Protein AF-A0A087WQ29-F1 (afdb_monomer_lite)

Sequence (94 aa):
MAERVLVPTQIGRGDRYYTYTELLAISRRFKQNPNELMVTWILRVYDQGGPALSLNSGELGLLGDLTHDAIFNYRCKALRGAGCQTLLSWLLQA

Secondary structure (DSSP, 8-state):
--------------S-PPPHHHHHHHHHHHPPPTT--HHHHHHHHHHTTGGG-EE-HHHHHHS--SSS-HHHHHHHHHTBTB-SEEHHHHHHH-

Foldseek 3Di:
DDDDPPDPPPQADDPDDDDLVRLCVVLVCLADDVPQDPVNSLVSCVVVCQQRAWDALVSLVSNPDSYPDPVQSVQLNVPRPDGTGGNSVSSVRD

Organism: Mus musculus (NCBI:txid10090)

InterPro domains:
  IPR053270 Friend virus susceptibility protein 1 [PTHR48195] (10-94)

Radius of gyration: 14.06 Å; chains: 1; bounding box: 30×20×48 Å

pLDDT: mean 76.6, std 15.44, range [36.5, 92.5]

Structure (mmCIF, N/CA/C/O backbone):
data_AF-A0A087WQ29-F1
#
_entry.id   AF-A0A087WQ29-F1
#
loop_
_atom_site.group_PDB
_atom_site.id
_atom_site.type_symbol
_atom_site.label_atom_id
_atom_site.label_alt_id
_atom_site.label_comp_id
_atom_site.label_asym_id
_atom_site.label_entity_id
_atom_site.label_seq_id
_atom_site.pdbx_PDB_ins_code
_atom_site.Cartn_x
_atom_site.Cartn_y
_atom_site.Cartn_z
_atom_site.occupancy
_atom_site.B_iso_or_equiv
_atom_site.auth_seq_id
_atom_site.auth_comp_id
_atom_site.auth_asym_id
_atom_site.auth_atom_id
_atom_site.pdbx_PDB_model_num
ATOM 1 N N . MET A 1 1 ? -17.465 7.048 -36.736 1.00 36.50 1 MET A N 1
ATOM 2 C CA . MET A 1 1 ? -16.337 6.124 -36.496 1.00 36.50 1 MET A CA 1
ATOM 3 C C . MET A 1 1 ? -15.763 6.468 -35.133 1.00 36.50 1 MET A C 1
ATOM 5 O O . MET A 1 1 ? -15.228 7.554 -34.986 1.00 36.50 1 MET A O 1
ATOM 9 N N . ALA A 1 2 ? -16.005 5.635 -34.118 1.00 39.75 2 ALA A N 1
ATOM 10 C CA . ALA A 1 2 ? -15.531 5.861 -32.753 1.00 39.75 2 ALA A CA 1
ATOM 11 C C . ALA A 1 2 ? -14.438 4.833 -32.463 1.00 39.75 2 ALA A C 1
ATOM 13 O O . ALA A 1 2 ? -14.725 3.656 -32.250 1.00 39.75 2 ALA A O 1
ATOM 14 N N . GLU A 1 3 ? -13.188 5.273 -32.529 1.00 38.84 3 GLU A N 1
ATOM 15 C CA . GLU A 1 3 ? -12.035 4.433 -32.244 1.00 38.84 3 GLU A CA 1
ATOM 16 C C . GLU A 1 3 ? -11.922 4.293 -30.722 1.00 38.84 3 GLU A C 1
ATOM 18 O O . GLU A 1 3 ? -11.525 5.213 -30.006 1.00 38.84 3 GLU A O 1
ATOM 23 N N . ARG A 1 4 ? -12.373 3.149 -30.199 1.00 42.47 4 ARG A N 1
ATOM 24 C CA . ARG A 1 4 ? -12.094 2.768 -28.818 1.00 42.47 4 ARG A CA 1
ATOM 25 C C . ARG A 1 4 ? -10.615 2.426 -28.733 1.00 42.47 4 ARG A C 1
ATOM 27 O O . ARG A 1 4 ? -10.202 1.360 -29.178 1.00 42.47 4 ARG A O 1
ATOM 34 N N . VAL A 1 5 ? -9.843 3.333 -28.142 1.00 40.88 5 VAL A N 1
ATOM 35 C CA . VAL A 1 5 ? -8.469 3.078 -27.710 1.00 40.88 5 VAL A CA 1
ATOM 36 C C . VAL A 1 5 ? -8.516 1.950 -26.682 1.00 40.88 5 VAL A C 1
ATOM 38 O O . VAL A 1 5 ? -8.835 2.149 -25.510 1.00 40.88 5 VAL A O 1
ATOM 41 N N . LEU A 1 6 ? -8.262 0.735 -27.160 1.00 45.41 6 LEU A N 1
ATOM 42 C CA . LEU A 1 6 ? -7.951 -0.420 -26.338 1.00 45.41 6 LEU A CA 1
ATOM 43 C C . LEU A 1 6 ? -6.650 -0.098 -25.609 1.00 45.41 6 LEU A C 1
ATOM 45 O O . LEU A 1 6 ? -5.569 -0.152 -26.190 1.00 45.41 6 LEU A O 1
ATOM 49 N N . VAL A 1 7 ? -6.770 0.278 -24.337 1.00 38.81 7 VAL A N 1
ATOM 50 C CA . VAL A 1 7 ? -5.640 0.303 -23.412 1.00 38.81 7 VAL A CA 1
ATOM 51 C C . VAL A 1 7 ? -5.081 -1.118 -23.394 1.00 38.81 7 VAL A C 1
ATOM 53 O O . VAL A 1 7 ? -5.821 -2.037 -23.032 1.00 38.81 7 VAL A O 1
ATOM 56 N N . PRO A 1 8 ? -3.818 -1.348 -23.786 1.00 39.66 8 PRO A N 1
ATOM 57 C CA . PRO A 1 8 ? -3.228 -2.657 -23.627 1.00 39.66 8 PRO A CA 1
ATOM 58 C C . PRO A 1 8 ? -3.071 -2.889 -22.127 1.00 39.66 8 PRO A C 1
ATOM 60 O O . PRO A 1 8 ? -2.176 -2.346 -21.480 1.00 39.66 8 PRO A O 1
ATOM 63 N N . THR A 1 9 ? -3.967 -3.692 -21.563 1.00 46.88 9 THR A N 1
ATOM 64 C CA . THR A 1 9 ? -3.746 -4.391 -20.304 1.00 46.88 9 THR A CA 1
ATOM 65 C C . THR A 1 9 ? -2.558 -5.321 -20.544 1.00 46.88 9 THR A C 1
ATOM 67 O O . THR A 1 9 ? -2.731 -6.457 -20.979 1.00 46.88 9 THR A O 1
ATOM 70 N N . GLN A 1 10 ? -1.329 -4.822 -20.369 1.00 44.00 10 GLN A N 1
ATOM 71 C CA . GLN A 1 10 ? -0.147 -5.677 -20.402 1.00 44.00 10 GLN A CA 1
ATOM 72 C C . GLN A 1 10 ? -0.152 -6.554 -19.152 1.00 44.00 10 GLN A C 1
ATOM 74 O O . GLN A 1 10 ? 0.268 -6.164 -18.066 1.00 44.00 10 GLN A O 1
ATOM 79 N N . ILE A 1 11 ? -0.695 -7.745 -19.364 1.00 47.00 11 ILE A N 1
ATOM 80 C CA . ILE A 1 11 ? -0.526 -8.956 -18.579 1.00 47.00 11 ILE A CA 1
ATOM 81 C C . ILE A 1 11 ? 0.965 -9.329 -18.602 1.00 47.00 11 ILE A C 1
ATOM 83 O O . ILE A 1 11 ? 1.536 -9.489 -19.677 1.00 47.00 11 ILE A O 1
ATOM 87 N N . GLY A 1 12 ? 1.562 -9.474 -17.414 1.00 50.72 12 GLY A N 1
ATOM 88 C CA . GLY A 1 12 ? 2.827 -10.177 -17.167 1.00 50.72 12 GLY A CA 1
ATOM 89 C C . GLY A 1 12 ? 4.083 -9.528 -17.752 1.00 50.72 12 GLY A C 1
ATOM 90 O O . GLY A 1 12 ? 4.458 -9.796 -18.891 1.00 50.72 12 GLY A O 1
ATOM 91 N N . ARG A 1 13 ? 4.812 -8.734 -16.958 1.00 56.59 13 ARG A N 1
ATOM 92 C CA . ARG A 1 13 ? 6.155 -8.285 -17.354 1.00 56.59 13 ARG A CA 1
ATOM 93 C C . ARG A 1 13 ? 7.212 -9.308 -16.946 1.00 56.59 13 ARG A C 1
ATOM 95 O O . ARG A 1 13 ? 7.476 -9.501 -15.764 1.00 56.59 13 ARG A O 1
ATOM 102 N N . GLY A 1 14 ? 7.834 -9.920 -17.952 1.00 44.72 14 GLY A N 1
ATOM 103 C CA . GLY A 1 14 ? 9.146 -10.539 -17.825 1.00 44.72 14 GLY A CA 1
ATOM 104 C C . GLY A 1 14 ? 10.221 -9.480 -17.571 1.00 44.72 14 GLY A C 1
ATOM 105 O O . GLY A 1 14 ? 10.230 -8.437 -18.224 1.00 44.72 14 GLY A O 1
ATOM 106 N N . ASP A 1 15 ? 11.076 -9.763 -16.591 1.00 51.88 15 ASP A N 1
ATOM 107 C CA . ASP A 1 15 ? 12.440 -9.253 -16.360 1.00 51.88 15 ASP A CA 1
ATOM 108 C C . ASP A 1 15 ? 12.715 -7.737 -16.473 1.00 51.88 15 ASP A C 1
ATOM 110 O O . ASP A 1 15 ? 13.858 -7.304 -16.610 1.00 51.88 15 ASP A O 1
ATOM 114 N N . ARG A 1 16 ? 11.684 -6.889 -16.413 1.00 70.81 16 ARG A N 1
ATOM 115 C CA . ARG A 1 16 ? 11.829 -5.429 -16.370 1.00 70.81 16 ARG A CA 1
ATOM 116 C C . ARG A 1 16 ? 11.342 -4.886 -15.042 1.00 70.81 16 ARG A C 1
ATOM 118 O O . ARG A 1 16 ? 10.150 -4.950 -14.752 1.00 70.81 16 ARG A O 1
ATOM 125 N N . TYR A 1 17 ? 12.272 -4.286 -14.308 1.00 75.12 17 TYR A N 1
ATOM 126 C CA . TYR A 1 17 ? 11.986 -3.478 -13.130 1.00 75.12 17 TYR A CA 1
ATOM 127 C C . TYR A 1 17 ? 11.032 -2.331 -13.471 1.00 75.12 17 TYR A C 1
ATOM 129 O O . TYR A 1 17 ? 11.160 -1.700 -14.527 1.00 75.12 17 TYR A O 1
ATOM 137 N N . TYR A 1 18 ? 10.088 -2.048 -12.576 1.00 79.75 18 TYR A N 1
ATOM 138 C CA . TYR A 1 18 ? 9.227 -0.880 -12.707 1.00 79.75 18 TYR A CA 1
ATOM 139 C C . TYR A 1 18 ? 10.025 0.400 -12.488 1.00 79.75 18 TYR A C 1
ATOM 141 O O . TYR A 1 18 ? 10.835 0.531 -11.569 1.00 79.75 18 TYR A O 1
ATOM 149 N N . THR A 1 19 ? 9.748 1.389 -13.326 1.00 86.44 19 THR A N 1
ATOM 150 C CA . THR A 1 19 ? 10.230 2.750 -13.110 1.00 86.44 19 THR A CA 1
ATOM 151 C C . THR A 1 19 ? 9.518 3.385 -11.914 1.00 86.44 19 THR A C 1
ATOM 153 O O . THR A 1 19 ? 8.394 3.025 -11.561 1.00 86.44 19 THR A O 1
ATOM 156 N N . TYR A 1 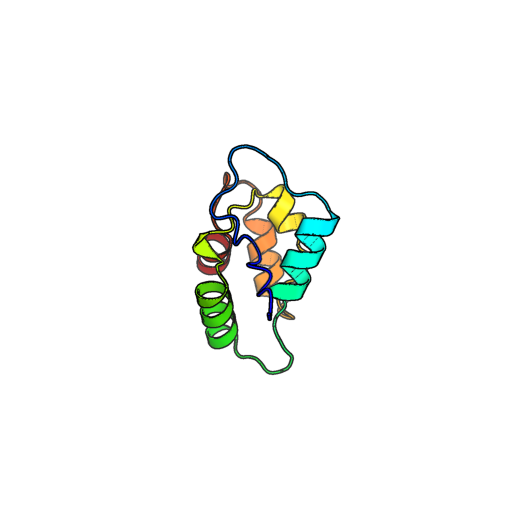20 ? 10.147 4.385 -11.294 1.00 82.50 20 TYR A N 1
ATOM 157 C CA . TYR A 1 20 ? 9.555 5.107 -10.163 1.00 82.50 20 TYR A CA 1
ATOM 158 C C . TYR A 1 20 ? 8.169 5.701 -10.486 1.00 82.50 20 TYR A C 1
ATOM 160 O O . TYR A 1 20 ? 7.273 5.700 -9.645 1.00 82.50 20 TYR A O 1
ATOM 168 N N . THR A 1 21 ? 7.962 6.176 -11.716 1.00 86.31 21 THR A N 1
ATOM 169 C CA . THR A 1 21 ? 6.677 6.729 -12.167 1.00 86.31 21 THR A CA 1
ATOM 170 C C . THR A 1 21 ? 5.598 5.657 -12.313 1.00 86.31 21 THR A C 1
ATOM 172 O O . THR A 1 21 ? 4.452 5.905 -11.938 1.00 86.31 21 THR A O 1
ATOM 175 N N . GLU A 1 22 ? 5.951 4.465 -12.801 1.00 87.44 22 GLU A N 1
ATOM 176 C CA . GLU A 1 22 ? 5.048 3.309 -12.851 1.00 87.44 22 GLU A CA 1
ATOM 177 C C . GLU A 1 22 ? 4.658 2.871 -11.433 1.00 87.44 22 GLU A C 1
ATOM 179 O O . GLU A 1 22 ? 3.472 2.704 -11.154 1.00 87.44 22 GLU A O 1
ATOM 184 N N . LEU A 1 23 ? 5.620 2.787 -10.506 1.00 86.75 23 LEU A N 1
ATOM 185 C CA . LEU A 1 23 ? 5.347 2.469 -9.099 1.00 86.75 23 LEU A CA 1
ATOM 186 C C . LEU A 1 23 ? 4.444 3.516 -8.443 1.00 86.75 23 LEU A C 1
ATOM 188 O O . LEU A 1 23 ? 3.506 3.162 -7.736 1.00 86.75 23 LEU A O 1
ATOM 192 N N . LEU A 1 24 ? 4.650 4.802 -8.726 1.00 86.88 24 LEU A N 1
ATOM 193 C CA . LEU A 1 24 ? 3.773 5.863 -8.231 1.00 86.88 24 LEU A CA 1
ATOM 194 C C . LEU A 1 24 ? 2.347 5.760 -8.799 1.00 86.88 24 LEU A C 1
ATOM 196 O O . LEU A 1 24 ? 1.374 6.063 -8.109 1.00 86.88 24 LEU A O 1
ATOM 200 N N . ALA A 1 25 ? 2.195 5.347 -10.058 1.00 89.56 25 ALA A N 1
ATOM 201 C CA . ALA A 1 25 ? 0.8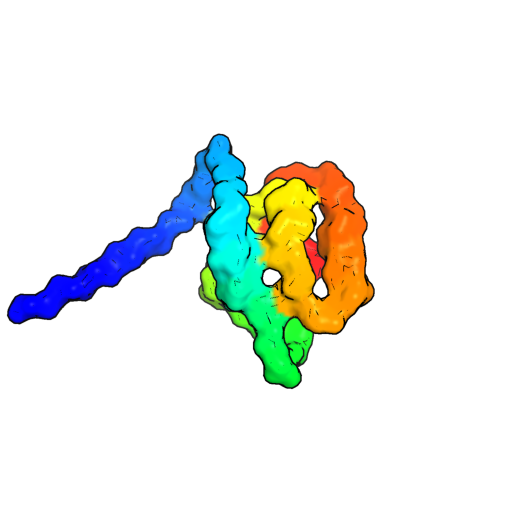81 5.116 -10.651 1.00 89.56 25 ALA A CA 1
ATOM 202 C C . ALA A 1 25 ? 0.184 3.902 -10.016 1.00 89.56 25 ALA A C 1
ATOM 204 O O . ALA A 1 25 ? -1.006 3.971 -9.701 1.00 89.56 25 ALA A O 1
ATOM 205 N N . ILE A 1 26 ? 0.931 2.821 -9.773 1.00 87.94 26 ILE A N 1
ATOM 206 C CA . ILE A 1 26 ? 0.458 1.613 -9.085 1.00 87.94 26 ILE A CA 1
ATOM 207 C C . ILE A 1 26 ? 0.033 1.956 -7.655 1.00 87.94 26 ILE A C 1
ATOM 209 O O . ILE A 1 26 ? -1.082 1.619 -7.259 1.00 87.94 26 ILE A O 1
ATOM 213 N N . SER A 1 27 ? 0.863 2.678 -6.897 1.00 87.06 27 SER A N 1
ATOM 214 C CA . SER A 1 27 ? 0.546 3.044 -5.516 1.00 87.06 27 SER A CA 1
ATOM 215 C C . SER A 1 27 ? -0.711 3.895 -5.439 1.00 87.06 27 SER A C 1
ATOM 217 O O . SER A 1 27 ? -1.582 3.621 -4.624 1.00 87.06 27 SER A O 1
ATOM 219 N N . ARG A 1 28 ? -0.875 4.870 -6.341 1.00 87.25 28 ARG A N 1
ATOM 220 C CA . ARG A 1 28 ? -2.094 5.687 -6.424 1.00 87.25 28 ARG A CA 1
ATOM 221 C C . ARG A 1 28 ? -3.328 4.868 -6.785 1.00 87.25 28 ARG A C 1
ATOM 223 O O . ARG A 1 28 ? -4.384 5.112 -6.213 1.00 87.25 28 ARG A O 1
ATOM 230 N N . ARG A 1 29 ? -3.202 3.912 -7.708 1.00 88.06 29 ARG A N 1
ATOM 231 C CA . ARG A 1 29 ? -4.305 3.039 -8.132 1.00 88.06 29 ARG A CA 1
ATOM 232 C C . ARG A 1 29 ? -4.776 2.133 -7.000 1.00 88.06 29 ARG A C 1
ATOM 234 O O . ARG A 1 29 ? -5.974 2.008 -6.777 1.00 88.06 29 ARG A O 1
ATOM 241 N N . PHE A 1 30 ? -3.835 1.524 -6.285 1.00 88.69 30 PHE A N 1
ATOM 242 C CA . PHE A 1 30 ? -4.139 0.589 -5.210 1.00 88.69 30 PHE A CA 1
ATOM 243 C C . PHE A 1 30 ? -4.229 1.253 -3.838 1.00 88.69 30 PHE A C 1
ATOM 245 O O . PHE A 1 30 ? -4.486 0.551 -2.870 1.00 88.69 30 PHE A O 1
ATOM 252 N N . LYS A 1 31 ? -4.081 2.575 -3.709 1.00 90.06 31 LYS A N 1
ATOM 253 C CA . LYS A 1 31 ? -4.185 3.261 -2.416 1.00 90.06 31 LYS A CA 1
ATOM 254 C C . LYS A 1 31 ? -5.564 3.059 -1.798 1.00 90.06 31 LYS A C 1
ATOM 256 O O . LYS A 1 31 ? -6.577 3.244 -2.473 1.00 90.06 31 LYS A O 1
ATOM 261 N N . GLN A 1 32 ? -5.612 2.688 -0.526 1.00 89.94 32 GLN A N 1
ATOM 262 C CA . GLN A 1 32 ? -6.858 2.532 0.215 1.00 89.94 32 GLN A CA 1
ATOM 263 C C . GLN A 1 32 ? -7.640 3.846 0.255 1.00 89.94 32 GLN A C 1
ATOM 265 O O . GLN A 1 32 ? -7.091 4.908 0.575 1.00 89.94 32 GLN A O 1
ATOM 270 N N . ASN A 1 33 ? -8.927 3.765 -0.072 1.00 89.12 33 ASN A N 1
ATOM 271 C CA . ASN A 1 33 ? -9.831 4.902 0.001 1.00 89.12 33 ASN A CA 1
ATOM 272 C C . ASN A 1 33 ? -10.137 5.255 1.470 1.00 89.12 33 ASN A C 1
ATOM 274 O O . ASN A 1 33 ? -10.116 4.381 2.342 1.00 89.12 33 ASN A O 1
ATOM 278 N N . PRO A 1 34 ? -10.471 6.522 1.773 1.00 85.69 34 PRO A N 1
ATOM 279 C CA . PRO A 1 34 ? -10.940 6.894 3.103 1.00 85.69 34 PRO A CA 1
ATOM 280 C C . PRO A 1 34 ? -12.179 6.067 3.473 1.00 85.69 34 PRO A C 1
ATOM 282 O O . PRO A 1 34 ? -13.095 5.945 2.661 1.00 85.69 34 PRO A O 1
ATOM 285 N N . ASN A 1 35 ? -12.214 5.519 4.691 1.00 87.56 35 ASN A N 1
ATOM 286 C CA . ASN A 1 35 ? -13.297 4.666 5.212 1.00 87.56 35 ASN A CA 1
ATOM 287 C C . ASN A 1 35 ? -13.495 3.315 4.496 1.00 87.56 35 ASN A C 1
ATOM 289 O O . ASN A 1 35 ? -14.460 2.607 4.779 1.00 87.56 35 ASN A O 1
ATOM 293 N N . GLU A 1 36 ? -12.604 2.928 3.584 1.00 89.94 36 GLU A N 1
ATOM 294 C CA . GLU A 1 36 ? -12.639 1.598 2.979 1.00 89.94 36 GLU A CA 1
ATOM 295 C C . GLU A 1 36 ? -12.144 0.558 3.986 1.00 89.94 36 GLU A C 1
ATOM 297 O O . GLU A 1 36 ? -11.053 0.686 4.540 1.00 89.94 36 GLU A O 1
ATOM 302 N N . LEU A 1 37 ? -12.932 -0.489 4.228 1.00 89.50 37 LEU A N 1
ATOM 303 C CA . LEU A 1 37 ? -12.501 -1.600 5.076 1.00 89.50 37 LEU A CA 1
ATOM 304 C C . LEU A 1 37 ? -11.336 -2.347 4.417 1.00 89.50 37 LEU A C 1
ATOM 306 O O . LEU A 1 37 ? -11.315 -2.514 3.199 1.00 89.50 37 LEU A O 1
ATOM 310 N N . MET A 1 38 ? -10.410 -2.870 5.224 1.00 87.12 38 MET A N 1
ATOM 311 C CA . MET A 1 38 ? -9.243 -3.613 4.726 1.00 87.12 38 MET A CA 1
ATOM 312 C C . MET A 1 38 ? -9.642 -4.786 3.815 1.00 87.12 38 MET A C 1
ATOM 314 O O . MET A 1 38 ? -9.051 -4.988 2.760 1.00 87.12 38 MET A O 1
ATOM 318 N N . VAL A 1 39 ? -10.695 -5.526 4.175 1.00 88.31 39 VAL A N 1
ATOM 319 C CA . VAL A 1 39 ? -11.211 -6.635 3.355 1.00 88.31 39 VAL A CA 1
ATOM 320 C C . VAL A 1 39 ? -11.730 -6.158 1.995 1.00 88.31 39 VAL A C 1
ATOM 322 O O . VAL A 1 39 ? -11.426 -6.762 0.969 1.00 88.31 39 VAL A O 1
ATOM 325 N N . THR A 1 40 ? -12.456 -5.038 1.968 1.00 91.06 40 THR A N 1
ATOM 326 C CA . THR A 1 40 ? -12.970 -4.429 0.734 1.00 91.06 40 THR A CA 1
ATOM 327 C C . THR A 1 40 ? -11.823 -3.955 -0.147 1.00 91.06 40 THR A C 1
ATOM 329 O O . THR A 1 40 ? -11.829 -4.179 -1.356 1.00 91.06 40 THR A O 1
ATOM 332 N N . TRP A 1 41 ? -10.802 -3.371 0.475 1.00 91.75 41 TRP A N 1
ATOM 333 C CA . TRP A 1 41 ? -9.596 -2.941 -0.203 1.00 91.75 41 TRP A CA 1
ATOM 334 C C . TRP A 1 41 ? -8.848 -4.110 -0.862 1.00 91.75 41 TRP A C 1
ATOM 336 O O . TRP A 1 41 ? -8.523 -4.026 -2.046 1.00 91.75 41 TRP A O 1
ATOM 346 N N . ILE A 1 42 ? -8.640 -5.226 -0.148 1.00 88.44 42 ILE A N 1
ATOM 347 C CA . ILE A 1 42 ? -7.992 -6.434 -0.693 1.00 88.44 42 ILE A CA 1
ATOM 348 C C . ILE A 1 42 ? -8.790 -6.998 -1.877 1.00 88.44 42 ILE A C 1
ATOM 350 O O . ILE A 1 42 ? -8.205 -7.316 -2.912 1.00 88.44 42 ILE A O 1
ATOM 354 N N . LEU A 1 43 ? -10.121 -7.080 -1.765 1.00 90.88 43 LEU A N 1
ATOM 355 C CA . LEU A 1 43 ? -10.984 -7.541 -2.861 1.00 90.88 43 LEU A CA 1
ATOM 356 C C . LEU A 1 43 ? -10.892 -6.627 -4.089 1.00 90.88 43 LEU A C 1
ATOM 358 O O . LEU A 1 43 ? -10.845 -7.105 -5.220 1.00 90.88 43 LEU A O 1
ATOM 362 N N . ARG A 1 44 ? -10.797 -5.312 -3.885 1.00 92.50 44 ARG A N 1
ATOM 363 C CA . ARG A 1 44 ? -10.589 -4.353 -4.974 1.00 92.50 44 ARG A CA 1
ATOM 364 C C . ARG A 1 44 ? -9.213 -4.517 -5.620 1.00 92.50 44 ARG A C 1
ATOM 366 O O . ARG A 1 44 ? -9.107 -4.449 -6.840 1.00 92.50 44 ARG A O 1
ATOM 373 N N . VAL A 1 45 ? -8.158 -4.745 -4.833 1.00 89.31 45 VAL A N 1
ATOM 374 C CA . VAL A 1 45 ? -6.816 -5.038 -5.365 1.00 89.31 45 VAL A CA 1
ATOM 375 C C . VAL A 1 45 ? -6.844 -6.320 -6.200 1.00 89.31 45 VAL A C 1
ATOM 377 O O . VAL A 1 45 ? -6.259 -6.347 -7.281 1.00 89.31 45 VAL A O 1
ATOM 380 N N . TYR A 1 46 ? -7.552 -7.352 -5.732 1.00 88.31 46 TYR A N 1
ATOM 381 C CA . TYR A 1 46 ? -7.765 -8.596 -6.471 1.00 88.31 46 TYR A CA 1
ATOM 382 C C . TYR A 1 46 ? -8.417 -8.333 -7.837 1.00 88.31 46 TYR A C 1
ATOM 384 O O . TYR A 1 46 ? -7.846 -8.695 -8.865 1.00 88.31 46 TYR A O 1
ATOM 392 N N . ASP A 1 47 ? -9.556 -7.638 -7.845 1.00 89.81 47 ASP A N 1
ATOM 393 C CA . ASP A 1 47 ? -10.336 -7.324 -9.049 1.00 89.81 47 ASP A CA 1
ATOM 394 C C . ASP A 1 47 ? -9.563 -6.444 -10.049 1.00 89.81 47 ASP A C 1
ATOM 396 O O . ASP A 1 47 ? -9.576 -6.671 -11.257 1.00 89.81 47 ASP A O 1
ATOM 400 N N . GLN A 1 48 ? -8.788 -5.477 -9.551 1.00 87.38 48 GLN A N 1
ATOM 401 C CA . GLN A 1 48 ? -8.028 -4.546 -10.387 1.00 87.38 48 GLN A CA 1
ATOM 402 C C . GLN A 1 48 ? -6.711 -5.106 -10.943 1.00 87.38 48 GLN A C 1
ATOM 404 O O . GLN A 1 48 ? -5.988 -4.358 -11.615 1.00 87.38 48 GLN A O 1
ATOM 409 N N . GLY A 1 49 ? -6.396 -6.379 -10.688 1.00 85.44 49 GLY A N 1
ATOM 410 C CA . GLY A 1 49 ? -5.236 -7.063 -11.264 1.00 85.44 49 GLY A CA 1
ATOM 411 C C . GLY A 1 49 ? -4.022 -7.193 -10.343 1.00 85.44 49 GLY A C 1
ATOM 412 O O . GLY A 1 49 ? -2.915 -7.401 -10.835 1.00 85.44 49 GLY A O 1
ATOM 413 N N . GLY A 1 50 ? -4.196 -7.123 -9.022 1.00 85.31 50 GLY A N 1
ATOM 414 C CA . GLY A 1 50 ? -3.141 -7.406 -8.040 1.00 85.31 50 GLY A CA 1
ATOM 415 C C . GLY A 1 50 ? -2.392 -8.738 -8.251 1.00 85.31 50 GLY A C 1
ATOM 416 O O . GLY A 1 50 ? -1.172 -8.749 -8.085 1.00 85.31 50 GLY A O 1
ATOM 417 N N . PRO A 1 51 ? -3.048 -9.842 -8.676 1.00 84.75 51 PRO A N 1
ATOM 418 C CA . PRO A 1 51 ? -2.363 -11.093 -9.024 1.00 84.75 51 PRO A CA 1
ATOM 419 C C . PRO A 1 51 ? -1.465 -11.008 -10.264 1.00 84.75 51 PRO A C 1
ATOM 421 O O . PRO A 1 51 ? -0.504 -11.758 -10.378 1.00 84.75 51 PRO A O 1
ATOM 424 N N . ALA A 1 52 ? -1.767 -10.119 -11.212 1.00 83.88 52 ALA A N 1
ATOM 425 C CA . ALA A 1 52 ? -0.972 -9.957 -12.432 1.00 83.88 52 ALA A CA 1
ATOM 426 C C . ALA A 1 52 ? 0.245 -9.040 -12.221 1.00 83.88 52 ALA A C 1
ATOM 428 O O . ALA A 1 52 ? 1.118 -8.953 -13.087 1.00 83.88 52 ALA A O 1
ATOM 429 N N . LEU A 1 53 ? 0.295 -8.344 -11.082 1.00 83.06 53 LEU A N 1
ATOM 430 C CA . LEU A 1 53 ? 1.304 -7.347 -10.769 1.00 83.06 53 LEU A CA 1
ATOM 431 C C . LEU A 1 53 ? 2.412 -7.959 -9.903 1.00 83.06 53 LEU A C 1
ATOM 433 O O . LEU A 1 53 ? 2.359 -7.910 -8.677 1.00 83.06 53 LEU A O 1
ATOM 437 N N . SER A 1 54 ? 3.409 -8.558 -10.548 1.00 84.69 54 SER A N 1
ATOM 438 C CA . SER A 1 54 ? 4.598 -9.099 -9.876 1.00 84.69 54 SER A CA 1
ATOM 439 C C . SER A 1 54 ? 5.546 -7.980 -9.468 1.00 84.69 54 SER A C 1
ATOM 441 O O . SER A 1 54 ? 5.996 -7.242 -10.334 1.00 84.69 54 SER A O 1
ATOM 443 N N . LEU A 1 55 ? 5.862 -7.879 -8.179 1.00 82.12 55 LEU A N 1
ATOM 444 C CA . LEU A 1 55 ? 6.774 -6.895 -7.601 1.00 82.12 55 LEU A CA 1
ATOM 445 C C . LEU A 1 55 ? 7.898 -7.603 -6.854 1.00 82.12 55 LEU A C 1
ATOM 447 O O . LEU A 1 55 ? 7.671 -8.589 -6.143 1.00 82.12 55 LEU A O 1
ATOM 451 N N . ASN A 1 56 ? 9.106 -7.062 -6.958 1.00 82.00 56 ASN A N 1
ATOM 452 C CA . ASN A 1 56 ? 10.184 -7.428 -6.051 1.00 82.00 56 ASN A CA 1
ATOM 453 C C . ASN A 1 56 ? 10.075 -6.671 -4.714 1.00 82.00 56 ASN A C 1
ATOM 455 O O . ASN A 1 56 ? 9.347 -5.686 -4.570 1.00 82.00 56 ASN A O 1
ATOM 459 N N . SER A 1 57 ? 10.833 -7.125 -3.720 1.00 78.69 57 SER A N 1
ATOM 460 C CA . SER A 1 57 ? 10.857 -6.534 -2.377 1.00 78.69 57 SER A CA 1
ATOM 461 C C . SER A 1 57 ? 11.271 -5.052 -2.343 1.00 78.69 57 SER A C 1
ATOM 463 O O . SER A 1 57 ? 10.785 -4.286 -1.507 1.00 78.69 57 SER A O 1
ATOM 465 N N . GLY A 1 58 ? 12.144 -4.619 -3.255 1.00 79.81 58 GLY A N 1
ATOM 466 C CA . GLY A 1 58 ? 12.537 -3.218 -3.413 1.00 79.81 58 GLY A CA 1
ATOM 467 C C . GLY A 1 58 ? 11.407 -2.355 -3.976 1.00 79.81 58 GLY A C 1
ATOM 468 O O . GLY A 1 58 ? 11.118 -1.293 -3.428 1.00 79.81 58 GLY A O 1
ATOM 469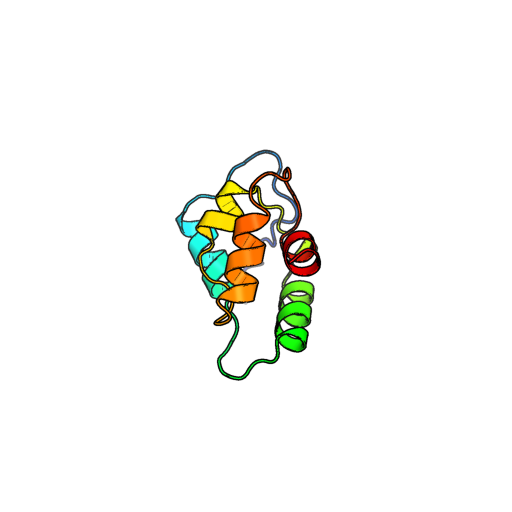 N N . GLU A 1 59 ? 10.725 -2.839 -5.012 1.00 84.50 59 GL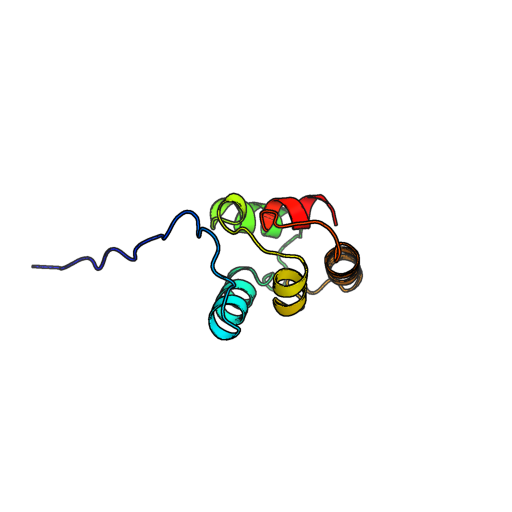U A N 1
ATOM 470 C CA . GLU A 1 59 ? 9.572 -2.193 -5.651 1.00 84.50 59 GLU A CA 1
ATOM 471 C C . GLU A 1 59 ? 8.391 -2.063 -4.692 1.00 84.50 59 GLU A C 1
ATOM 473 O O . GLU A 1 59 ? 7.812 -0.984 -4.585 1.00 84.50 59 GLU A O 1
ATOM 478 N N . LEU A 1 60 ? 8.089 -3.116 -3.923 1.00 82.25 60 LEU A N 1
ATOM 479 C CA . LEU A 1 60 ? 7.083 -3.066 -2.859 1.00 82.25 60 LEU A CA 1
ATOM 480 C C . LEU A 1 60 ? 7.428 -1.981 -1.831 1.00 82.25 60 LEU A C 1
ATOM 482 O O . LEU A 1 60 ? 6.573 -1.214 -1.402 1.00 82.25 60 LEU A O 1
ATOM 486 N N . GLY A 1 61 ? 8.710 -1.866 -1.482 1.00 79.56 61 GLY A N 1
ATOM 487 C CA . GLY A 1 61 ? 9.194 -0.816 -0.599 1.00 79.56 61 GLY A CA 1
ATOM 488 C C . GLY A 1 61 ? 9.072 0.602 -1.173 1.00 79.56 61 GLY A C 1
ATOM 489 O O . GLY A 1 61 ? 8.985 1.550 -0.397 1.00 79.56 61 GLY A O 1
ATOM 490 N N . LEU A 1 62 ? 9.084 0.750 -2.499 1.00 82.25 62 LEU A N 1
ATOM 491 C CA . LEU A 1 62 ? 8.939 2.024 -3.211 1.00 82.25 62 LEU A CA 1
ATOM 492 C C . LEU A 1 62 ? 7.476 2.403 -3.475 1.00 82.25 62 LEU A C 1
ATOM 494 O O . LEU A 1 62 ? 7.201 3.577 -3.719 1.00 82.25 62 LEU A O 1
ATOM 498 N N . LEU A 1 63 ? 6.535 1.456 -3.383 1.00 82.06 63 LEU A N 1
ATOM 499 C CA . LEU A 1 63 ? 5.098 1.746 -3.469 1.00 82.06 63 LEU A CA 1
ATOM 500 C C . LEU A 1 63 ? 4.600 2.652 -2.334 1.00 82.06 63 LEU A C 1
ATOM 502 O O . LEU A 1 63 ? 3.516 3.224 -2.445 1.00 82.06 63 LEU A O 1
ATOM 506 N N . GLY A 1 64 ? 5.403 2.842 -1.285 1.00 78.44 64 GLY A N 1
ATOM 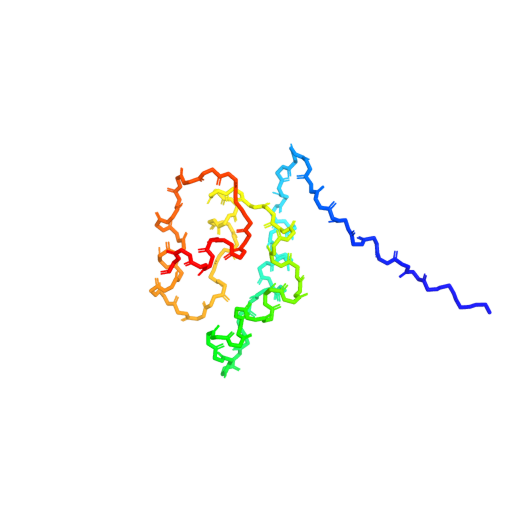507 C CA . GLY A 1 64 ? 5.036 3.659 -0.139 1.00 78.44 64 GLY A CA 1
ATOM 508 C C . GLY A 1 64 ? 3.894 3.028 0.654 1.00 78.44 64 GLY A C 1
ATOM 509 O O . GLY A 1 64 ? 3.683 1.817 0.615 1.00 78.44 64 GLY A O 1
ATOM 510 N N . ASP A 1 65 ? 3.173 3.855 1.401 1.00 81.06 65 ASP A N 1
ATOM 511 C CA . ASP A 1 65 ? 2.075 3.390 2.242 1.00 81.06 65 ASP A CA 1
ATOM 512 C C . ASP A 1 65 ? 0.805 3.224 1.387 1.00 81.06 65 ASP A C 1
ATOM 514 O O . ASP A 1 65 ? 0.206 4.200 0.920 1.00 81.06 65 ASP A O 1
ATOM 518 N N . LEU A 1 66 ? 0.420 1.967 1.145 1.00 84.81 66 LEU A N 1
ATOM 519 C CA . LEU A 1 66 ? -0.770 1.613 0.364 1.00 84.81 66 LEU A CA 1
ATOM 520 C C . LEU A 1 66 ? -2.051 1.786 1.180 1.00 84.81 66 LEU A C 1
ATOM 522 O O . LEU A 1 66 ? -3.100 2.129 0.636 1.00 84.81 66 LEU A O 1
ATOM 526 N N . THR A 1 67 ? -1.956 1.571 2.487 1.00 83.75 67 THR A N 1
ATOM 527 C CA . THR A 1 67 ? -3.054 1.729 3.442 1.00 83.75 67 THR A CA 1
ATOM 528 C C . THR A 1 67 ? -2.743 2.875 4.399 1.00 83.75 67 THR A C 1
ATOM 530 O O . THR A 1 67 ? -1.604 3.327 4.495 1.00 83.75 67 THR A O 1
ATOM 533 N N . HIS A 1 68 ? -3.741 3.356 5.140 1.00 81.69 68 HIS A N 1
ATOM 534 C CA . HIS A 1 68 ? -3.485 4.282 6.257 1.00 81.69 68 HIS A CA 1
ATOM 535 C C . HIS A 1 68 ? -3.054 3.548 7.542 1.00 81.69 68 HIS A C 1
ATOM 537 O O . HIS A 1 68 ? -2.920 4.165 8.596 1.00 81.69 68 HIS A O 1
ATOM 543 N N . ASP A 1 69 ? -2.835 2.233 7.468 1.00 83.00 69 ASP A N 1
ATOM 544 C CA . ASP A 1 69 ? -2.488 1.393 8.605 1.00 83.00 69 ASP A CA 1
ATOM 545 C C . ASP A 1 69 ? -0.965 1.227 8.700 1.00 83.00 69 ASP A C 1
ATOM 547 O O . ASP A 1 69 ? -0.322 0.549 7.893 1.00 83.00 69 ASP A O 1
ATOM 551 N N . ALA A 1 70 ? -0.374 1.868 9.710 1.00 81.81 70 ALA A N 1
ATOM 552 C CA . ALA A 1 70 ? 1.064 1.823 9.947 1.00 81.81 70 ALA A CA 1
ATOM 553 C C . ALA A 1 70 ? 1.577 0.405 10.253 1.00 81.81 70 ALA A C 1
ATOM 555 O O . ALA A 1 70 ? 2.695 0.078 9.858 1.00 81.81 70 ALA A O 1
ATOM 556 N N . ILE A 1 71 ? 0.782 -0.443 10.917 1.00 81.19 71 ILE A N 1
ATOM 557 C CA . ILE A 1 71 ? 1.167 -1.822 11.249 1.00 81.19 71 ILE A CA 1
ATOM 558 C C . ILE A 1 71 ? 1.168 -2.659 9.974 1.00 81.19 71 ILE A C 1
ATOM 560 O O . ILE A 1 71 ? 2.145 -3.354 9.701 1.00 81.19 71 ILE A O 1
ATOM 564 N N . PHE A 1 72 ? 0.116 -2.546 9.163 1.00 81.12 72 PHE A N 1
ATOM 565 C CA . PHE A 1 72 ? 0.028 -3.234 7.877 1.00 81.12 72 PHE A CA 1
ATOM 566 C C . PHE A 1 72 ? 1.183 -2.847 6.945 1.00 81.12 72 PHE A C 1
ATOM 568 O O . PHE A 1 72 ? 1.886 -3.711 6.418 1.00 81.12 72 PHE A O 1
ATOM 575 N N . ASN A 1 73 ? 1.439 -1.545 6.788 1.00 81.94 73 ASN A N 1
ATOM 576 C CA . ASN A 1 73 ? 2.542 -1.054 5.962 1.00 81.94 73 ASN A CA 1
ATOM 577 C C . ASN A 1 73 ? 3.910 -1.461 6.529 1.00 81.94 73 ASN A C 1
ATOM 579 O O . ASN A 1 73 ? 4.832 -1.753 5.766 1.00 81.94 73 ASN A O 1
ATOM 583 N N . TYR A 1 74 ? 4.060 -1.507 7.857 1.00 81.38 74 TYR A N 1
ATOM 584 C CA . TYR A 1 74 ? 5.274 -2.010 8.497 1.00 81.38 74 TYR A CA 1
ATOM 585 C C . TYR A 1 74 ? 5.493 -3.494 8.196 1.00 81.38 74 TYR A C 1
ATOM 587 O O . TYR A 1 74 ? 6.602 -3.874 7.828 1.00 81.38 74 TYR A O 1
ATOM 595 N N . ARG A 1 75 ? 4.445 -4.322 8.269 1.00 77.12 75 ARG A N 1
ATOM 596 C CA . ARG A 1 75 ? 4.524 -5.743 7.909 1.00 77.12 75 ARG A CA 1
ATOM 597 C C . ARG A 1 75 ? 4.849 -5.940 6.432 1.00 77.12 75 ARG A C 1
ATOM 599 O O . ARG A 1 75 ? 5.770 -6.686 6.125 1.00 77.12 75 ARG A O 1
ATOM 606 N N . CYS A 1 76 ? 4.222 -5.177 5.536 1.00 77.94 76 CYS A N 1
ATOM 607 C CA . CYS A 1 76 ? 4.587 -5.163 4.115 1.00 77.94 76 CYS A CA 1
ATOM 608 C C . CYS A 1 76 ? 6.068 -4.801 3.895 1.00 77.94 76 CYS A C 1
ATOM 610 O O . CYS A 1 76 ? 6.735 -5.395 3.053 1.00 77.94 76 CYS A O 1
ATOM 612 N N . LYS A 1 77 ? 6.619 -3.857 4.672 1.00 75.19 77 LYS A N 1
ATOM 613 C CA . LYS A 1 77 ? 8.051 -3.505 4.626 1.00 75.19 77 LYS A CA 1
ATOM 614 C C . LYS A 1 77 ? 8.945 -4.588 5.239 1.00 75.19 77 LYS A C 1
ATOM 616 O O . LYS A 1 77 ? 10.046 -4.791 4.739 1.00 75.19 77 LYS A O 1
ATOM 621 N N . ALA A 1 78 ? 8.494 -5.280 6.286 1.00 75.75 78 ALA A N 1
ATOM 622 C CA . ALA A 1 78 ? 9.222 -6.373 6.937 1.00 75.75 78 ALA A CA 1
ATOM 623 C C . ALA A 1 78 ? 9.329 -7.624 6.051 1.00 75.75 78 ALA A C 1
ATOM 625 O O . ALA A 1 78 ? 10.267 -8.402 6.188 1.00 75.75 78 ALA A O 1
ATOM 626 N N . LEU A 1 79 ? 8.421 -7.769 5.086 1.00 71.69 79 LEU A N 1
ATOM 627 C CA . LEU A 1 79 ? 8.478 -8.780 4.035 1.00 71.69 79 LEU A CA 1
ATOM 628 C C . LEU A 1 79 ? 9.585 -8.501 2.980 1.00 71.69 79 LEU A C 1
ATOM 630 O O . LEU A 1 79 ? 9.773 -9.292 2.049 1.00 71.69 79 LEU A O 1
ATOM 634 N N . ARG A 1 80 ? 10.382 -7.421 3.133 1.00 64.00 80 ARG A N 1
ATOM 635 C CA . ARG A 1 80 ? 11.585 -7.154 2.320 1.00 64.00 80 ARG A CA 1
ATOM 636 C C . ARG A 1 80 ? 12.610 -8.281 2.471 1.00 64.00 80 ARG A C 1
ATOM 638 O O . ARG A 1 80 ? 13.348 -8.334 3.447 1.00 64.00 80 ARG A O 1
ATOM 645 N N . GLY A 1 81 ? 12.695 -9.144 1.463 1.00 61.72 81 GLY A N 1
ATOM 646 C CA . GLY A 1 81 ? 13.673 -10.236 1.408 1.00 61.72 81 GLY A CA 1
ATOM 647 C C . GLY A 1 81 ? 13.158 -11.474 0.681 1.00 61.72 81 GLY A C 1
ATOM 648 O O . GLY A 1 81 ? 13.959 -12.260 0.183 1.00 61.72 81 GLY A O 1
ATOM 649 N N . ALA A 1 82 ? 11.836 -11.620 0.549 1.00 62.53 82 ALA A N 1
ATOM 650 C CA . ALA A 1 82 ? 11.260 -12.595 -0.370 1.00 62.53 82 ALA A CA 1
ATOM 651 C C . ALA A 1 82 ? 11.468 -12.143 -1.832 1.00 62.53 82 ALA A C 1
ATOM 653 O O . ALA A 1 82 ? 11.595 -10.948 -2.121 1.00 62.53 82 ALA A O 1
ATOM 654 N N . GLY A 1 83 ? 11.585 -13.118 -2.740 1.00 69.81 83 GLY A N 1
ATOM 655 C CA . GLY A 1 83 ? 11.799 -12.891 -4.173 1.00 69.81 83 GLY A CA 1
ATOM 656 C C . GLY A 1 83 ? 10.630 -12.170 -4.855 1.00 69.81 83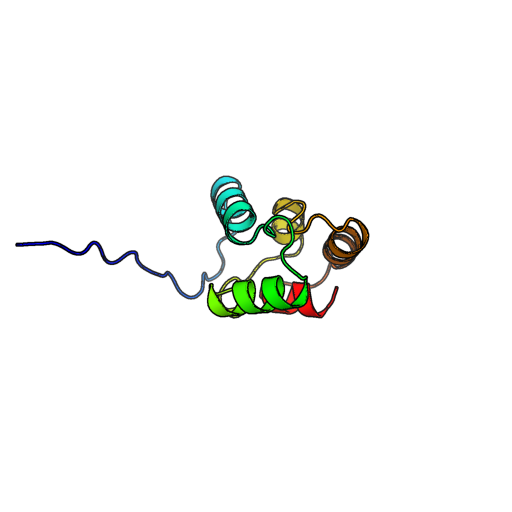 GLY A C 1
ATOM 657 O O . GLY A 1 83 ? 9.739 -11.635 -4.203 1.00 69.81 83 GLY A O 1
ATOM 658 N N . CYS A 1 84 ? 10.609 -12.153 -6.188 1.00 75.62 84 CYS A N 1
ATOM 659 C CA . CYS A 1 84 ? 9.494 -11.561 -6.929 1.00 75.62 84 CYS A CA 1
ATOM 660 C C . CYS A 1 84 ? 8.186 -12.314 -6.637 1.00 75.62 84 CYS A C 1
ATOM 662 O O . CYS A 1 84 ? 8.091 -13.516 -6.883 1.00 75.62 84 CYS A O 1
ATOM 664 N N . GLN A 1 85 ? 7.176 -11.603 -6.138 1.00 81.31 85 GLN A N 1
ATOM 665 C CA . GLN A 1 85 ? 5.842 -12.139 -5.863 1.00 81.31 85 GLN A CA 1
ATOM 666 C C . GLN A 1 85 ? 4.766 -11.158 -6.322 1.00 81.31 85 GLN A C 1
ATOM 668 O O . GLN A 1 85 ? 5.023 -9.971 -6.514 1.00 81.31 85 GLN A O 1
ATOM 673 N N . THR A 1 86 ? 3.547 -11.651 -6.518 1.00 84.19 86 THR A N 1
ATOM 674 C CA . THR A 1 86 ? 2.419 -10.796 -6.910 1.00 84.19 86 THR A CA 1
ATOM 675 C C . THR A 1 86 ? 2.040 -9.849 -5.772 1.00 84.19 86 THR A C 1
ATOM 677 O O . THR A 1 86 ? 2.186 -10.207 -4.602 1.00 84.19 86 THR A O 1
ATOM 680 N N . LEU A 1 87 ? 1.525 -8.658 -6.092 1.00 82.31 87 LEU A N 1
ATOM 681 C CA . LEU A 1 87 ? 1.068 -7.692 -5.090 1.00 82.31 87 LEU A CA 1
ATOM 682 C C . LEU A 1 87 ? 0.092 -8.351 -4.114 1.00 82.31 87 LEU A C 1
ATOM 684 O O . LEU A 1 87 ? 0.271 -8.231 -2.911 1.00 82.31 87 LEU A O 1
ATOM 688 N N . LEU A 1 88 ? -0.886 -9.111 -4.613 1.00 84.12 88 LEU A N 1
ATOM 689 C CA . LEU A 1 88 ? -1.845 -9.798 -3.749 1.00 84.12 88 LEU A CA 1
ATOM 690 C C . LEU A 1 88 ? -1.165 -10.794 -2.793 1.00 84.12 88 LEU A C 1
ATOM 692 O O . LEU A 1 88 ? -1.538 -10.860 -1.626 1.00 84.12 88 LEU A O 1
ATOM 696 N N . SER A 1 89 ? -0.164 -11.547 -3.261 1.00 83.50 89 SER A N 1
ATOM 697 C CA . SER A 1 89 ? 0.587 -12.480 -2.411 1.00 83.50 89 SER A CA 1
ATOM 698 C C . SER A 1 89 ? 1.269 -11.765 -1.246 1.00 83.50 89 SER A C 1
ATOM 700 O O . SER A 1 89 ? 1.195 -12.253 -0.122 1.00 83.50 89 SER A O 1
ATOM 702 N N . TRP A 1 90 ? 1.855 -10.588 -1.491 1.00 83.06 90 TRP A N 1
ATOM 703 C CA . TRP A 1 90 ? 2.432 -9.759 -0.432 1.00 83.06 90 TRP A CA 1
ATOM 704 C C . TRP A 1 90 ? 1.379 -9.305 0.585 1.00 83.06 90 TRP A C 1
ATOM 706 O O . TRP A 1 90 ? 1.612 -9.387 1.787 1.00 83.06 90 TRP A O 1
ATOM 716 N N . LEU A 1 91 ? 0.204 -8.873 0.113 1.00 81.69 91 LEU A N 1
ATOM 717 C CA . LEU A 1 91 ? -0.879 -8.400 0.985 1.00 81.69 91 LEU A CA 1
ATOM 718 C C . LEU A 1 91 ? -1.490 -9.509 1.847 1.00 81.69 91 LEU A C 1
ATOM 720 O O . LEU A 1 91 ? -1.978 -9.224 2.932 1.00 81.69 91 LEU A O 1
ATOM 724 N N . LEU A 1 92 ? -1.478 -10.755 1.370 1.00 80.69 92 LEU A N 1
ATOM 725 C CA . LEU A 1 92 ? -1.972 -11.913 2.120 1.00 80.69 92 LEU A CA 1
ATOM 726 C C . LEU A 1 92 ? -0.964 -12.436 3.157 1.00 80.69 92 LEU A C 1
ATOM 728 O O . LEU A 1 92 ? -1.344 -13.220 4.023 1.00 80.69 92 LEU A O 1
ATOM 732 N N . GLN A 1 93 ? 0.309 -12.048 3.050 1.00 76.19 93 GLN A N 1
ATOM 733 C CA . GLN A 1 93 ? 1.371 -12.441 3.983 1.00 76.19 93 GLN A CA 1
ATOM 734 C C . GLN A 1 93 ? 1.620 -11.417 5.099 1.00 76.19 93 GLN A C 1
ATOM 736 O O . GLN A 1 93 ? 2.242 -11.766 6.104 1.00 76.19 93 GLN A O 1
ATOM 741 N N . ALA A 1 94 ? 1.182 -10.169 4.915 1.00 69.81 94 ALA A N 1
ATOM 742 C CA . ALA A 1 94 ? 1.261 -9.102 5.913 1.00 69.81 94 ALA A CA 1
ATOM 743 C C . ALA A 1 94 ? 0.138 -9.236 6.955 1.00 69.81 94 ALA A C 1
ATOM 745 O O . ALA A 1 94 ? 0.423 -9.085 8.169 1.00 69.81 94 ALA A O 1
#